Protein AF-E1LRE5-F1 (afdb_monomer)

Structure (mmCIF, N/CA/C/O backbone):
data_AF-E1LRE5-F1
#
_entry.id   AF-E1LRE5-F1
#
loop_
_atom_site.group_PDB
_atom_site.id
_atom_site.type_symbol
_atom_site.label_atom_id
_atom_site.label_alt_id
_atom_site.label_comp_id
_atom_site.label_asym_id
_atom_site.label_entity_id
_atom_site.label_seq_id
_atom_site.pdbx_PDB_ins_code
_atom_site.Cartn_x
_atom_site.Cartn_y
_atom_site.Cartn_z
_atom_site.occupancy
_atom_site.B_iso_or_equiv
_atom_site.auth_seq_id
_atom_site.auth_comp_id
_atom_site.auth_asym_id
_atom_site.auth_atom_id
_atom_site.pdbx_PDB_model_num
ATOM 1 N N . MET A 1 1 ? -23.169 -20.778 -54.214 1.00 40.66 1 MET A N 1
ATOM 2 C CA . MET A 1 1 ? -22.444 -19.498 -54.066 1.00 40.66 1 MET A CA 1
ATOM 3 C C . MET A 1 1 ? -20.986 -19.808 -53.745 1.00 40.66 1 MET A C 1
ATOM 5 O O . MET A 1 1 ? -20.752 -20.387 -52.691 1.00 40.66 1 MET A O 1
ATOM 9 N N . PRO A 1 2 ? -20.020 -19.539 -54.638 1.00 41.19 2 PRO A N 1
ATOM 10 C CA . PRO A 1 2 ? -18.612 -19.784 -54.350 1.00 41.19 2 PRO A CA 1
ATOM 11 C C . PRO A 1 2 ? -18.080 -18.711 -53.394 1.00 41.19 2 PRO A C 1
ATOM 13 O O . PRO A 1 2 ? -18.308 -17.521 -53.605 1.00 41.19 2 PRO A O 1
ATOM 16 N N . ALA A 1 3 ? -17.389 -19.144 -52.337 1.00 50.31 3 ALA A N 1
ATOM 17 C CA . ALA A 1 3 ? -16.708 -18.268 -51.393 1.00 50.31 3 ALA A CA 1
ATOM 18 C C . ALA A 1 3 ? -15.761 -17.326 -52.152 1.00 50.31 3 ALA A C 1
ATOM 20 O O . ALA A 1 3 ? -14.857 -17.779 -52.858 1.00 50.31 3 ALA A O 1
ATOM 21 N N . GLN A 1 4 ? -15.989 -16.017 -52.031 1.00 56.16 4 GLN A N 1
ATOM 22 C CA . GLN A 1 4 ? -15.104 -14.994 -52.579 1.00 56.16 4 GLN A CA 1
ATOM 23 C C . GLN A 1 4 ? -13.706 -15.196 -51.987 1.00 56.16 4 GLN A C 1
ATOM 25 O O . GLN A 1 4 ? -13.501 -15.042 -50.783 1.00 56.16 4 GLN A O 1
ATOM 30 N N . LYS A 1 5 ? -12.743 -15.584 -52.834 1.00 63.19 5 LYS A N 1
ATOM 31 C CA . LYS A 1 5 ? -11.328 -15.635 -52.458 1.00 63.19 5 LYS A CA 1
ATOM 32 C C . LYS A 1 5 ? -10.925 -14.249 -51.958 1.00 63.19 5 LYS A C 1
ATOM 34 O O . LYS A 1 5 ? -11.058 -13.265 -52.682 1.00 63.19 5 LYS A O 1
ATOM 39 N N . MET A 1 6 ? -10.455 -14.192 -50.714 1.00 56.56 6 MET A N 1
ATOM 40 C CA . MET A 1 6 ? -9.918 -12.972 -50.118 1.00 56.56 6 MET A CA 1
ATOM 41 C C . MET A 1 6 ? -8.794 -12.413 -51.013 1.00 56.56 6 MET A C 1
ATOM 43 O O . MET A 1 6 ? -7.952 -13.199 -51.454 1.00 56.56 6 MET A O 1
ATOM 47 N N . PRO A 1 7 ? -8.757 -11.093 -51.284 1.00 63.56 7 PRO A N 1
ATOM 48 C CA . PRO A 1 7 ? -7.722 -10.479 -52.110 1.00 63.56 7 PRO A CA 1
ATOM 49 C C . PRO A 1 7 ? -6.317 -10.784 -51.580 1.00 63.56 7 PRO A C 1
ATOM 51 O O . PRO A 1 7 ? -6.033 -10.570 -50.402 1.00 63.56 7 PRO A O 1
ATOM 54 N N . GLU A 1 8 ? -5.421 -11.229 -52.458 1.00 60.06 8 GLU A N 1
ATOM 55 C CA . GLU A 1 8 ? -4.030 -11.598 -52.141 1.00 60.06 8 GLU A CA 1
ATOM 56 C C . GLU A 1 8 ? -3.258 -10.449 -51.464 1.00 60.06 8 GLU A C 1
ATOM 58 O O . GLU A 1 8 ? -2.480 -10.664 -50.541 1.00 60.06 8 GLU A O 1
ATOM 63 N N . ILE A 1 9 ? -3.624 -9.208 -51.794 1.00 57.00 9 ILE A N 1
ATOM 64 C CA . ILE A 1 9 ? -3.116 -7.959 -51.209 1.00 57.00 9 ILE A CA 1
ATOM 65 C C . ILE A 1 9 ? -3.442 -7.840 -49.707 1.00 57.00 9 ILE A C 1
ATOM 67 O O . ILE A 1 9 ? -2.645 -7.316 -48.931 1.00 57.00 9 ILE A O 1
ATOM 71 N N . LEU A 1 10 ? -4.610 -8.328 -49.265 1.00 54.19 10 LEU A N 1
ATOM 72 C CA . LEU A 1 10 ? -4.988 -8.361 -47.844 1.00 54.19 10 LEU A CA 1
ATOM 73 C C . LEU A 1 10 ? -4.246 -9.476 -47.097 1.00 54.19 10 LEU A C 1
ATOM 75 O O . LEU A 1 10 ? -3.905 -9.291 -45.927 1.00 54.19 10 LEU A O 1
ATOM 79 N N . ARG A 1 11 ? -3.926 -10.584 -47.782 1.00 56.72 11 ARG A N 1
ATOM 80 C CA . ARG A 1 11 ? -3.068 -11.654 -47.253 1.00 56.72 11 ARG A CA 1
ATOM 81 C C . ARG A 1 11 ? -1.632 -11.175 -47.072 1.00 56.72 11 ARG A C 1
ATOM 83 O O . ARG A 1 11 ? -1.126 -11.235 -45.960 1.00 56.72 11 ARG A O 1
ATOM 90 N N . GLU A 1 12 ? -1.035 -10.557 -48.087 1.00 52.81 12 GLU A N 1
ATOM 91 C CA . GLU A 1 12 ? 0.318 -9.991 -48.008 1.00 52.81 12 GLU A CA 1
ATOM 92 C C . GLU A 1 12 ? 0.452 -8.863 -46.978 1.00 52.81 12 GLU A C 1
ATOM 94 O O . GLU A 1 12 ? 1.523 -8.649 -46.409 1.00 52.81 12 GLU A O 1
ATOM 99 N N . ARG A 1 13 ? -0.618 -8.093 -46.750 1.00 52.34 13 ARG A N 1
ATOM 100 C CA . ARG A 1 13 ? -0.634 -6.994 -45.777 1.00 52.34 13 ARG A CA 1
ATOM 101 C C . ARG A 1 13 ? -0.794 -7.511 -44.344 1.00 52.34 13 ARG A C 1
ATOM 103 O O . ARG A 1 13 ? -0.166 -6.957 -43.448 1.00 52.34 13 ARG A 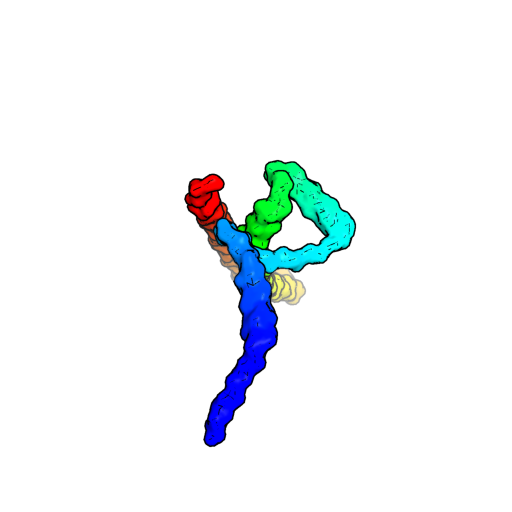O 1
ATOM 110 N N . GLY A 1 14 ? -1.544 -8.597 -44.133 1.00 48.31 14 GLY A N 1
ATOM 111 C CA . GLY A 1 14 ? -1.575 -9.334 -42.862 1.00 48.31 14 GLY A CA 1
ATOM 112 C C . GLY A 1 14 ? -0.273 -10.095 -42.578 1.00 48.31 14 GLY A C 1
ATOM 113 O O . GLY A 1 14 ? 0.226 -10.078 -41.454 1.00 48.31 14 GLY A O 1
ATOM 114 N N . GLU A 1 15 ? 0.333 -10.681 -43.612 1.00 46.09 15 GLU A N 1
ATOM 115 C CA . GLU A 1 15 ? 1.612 -11.398 -43.547 1.00 46.09 15 GLU A CA 1
ATOM 116 C C . GLU A 1 15 ? 2.804 -10.439 -43.331 1.00 46.09 15 GLU A C 1
ATOM 118 O O . GLU A 1 15 ? 3.730 -10.777 -42.595 1.00 46.09 15 GLU A O 1
ATOM 123 N N . ARG A 1 16 ? 2.762 -9.199 -43.855 1.00 45.41 16 ARG A N 1
ATOM 124 C CA . ARG A 1 16 ? 3.775 -8.154 -43.578 1.00 45.41 16 ARG A CA 1
ATOM 125 C C . ARG A 1 16 ? 3.761 -7.641 -42.137 1.00 45.41 16 ARG A C 1
ATOM 127 O O . ARG A 1 16 ? 4.826 -7.347 -41.606 1.00 45.41 16 ARG A O 1
ATOM 134 N N . ILE A 1 17 ? 2.600 -7.567 -41.480 1.00 50.34 17 ILE A N 1
ATOM 135 C CA . ILE A 1 17 ? 2.511 -7.214 -40.044 1.00 50.34 17 ILE A CA 1
ATOM 136 C C . ILE A 1 17 ? 3.048 -8.368 -39.168 1.00 50.34 17 ILE A C 1
ATOM 138 O O . ILE A 1 17 ? 3.491 -8.156 -38.041 1.00 50.34 17 ILE A O 1
ATOM 142 N N . MET A 1 18 ? 3.076 -9.585 -39.718 1.00 47.25 18 MET A N 1
ATOM 143 C CA . MET A 1 18 ? 3.699 -10.783 -39.149 1.00 47.25 18 MET A CA 1
ATOM 144 C C . MET A 1 18 ? 5.181 -10.954 -39.540 1.00 47.25 18 MET A C 1
ATOM 146 O O . MET A 1 18 ? 5.765 -11.994 -39.237 1.00 47.25 18 MET A O 1
ATOM 150 N N . GLN A 1 19 ? 5.832 -9.967 -40.172 1.00 49.00 19 GLN A N 1
ATOM 151 C CA . GLN A 1 19 ? 7.268 -10.048 -40.445 1.00 49.00 19 GLN A CA 1
ATOM 152 C C . GLN A 1 19 ? 8.113 -9.428 -39.329 1.00 49.00 19 GLN A C 1
ATOM 154 O O . GLN A 1 19 ? 8.023 -8.244 -39.016 1.00 49.00 19 GLN A O 1
ATOM 159 N N . LYS A 1 20 ? 9.011 -10.281 -38.819 1.00 52.12 20 LYS A N 1
ATOM 160 C CA . LYS A 1 20 ? 10.091 -10.024 -37.858 1.00 52.12 20 LYS A CA 1
ATOM 161 C C . LYS A 1 20 ? 9.659 -9.943 -36.390 1.00 52.12 20 LYS A C 1
ATOM 163 O O . LYS A 1 20 ? 9.963 -8.996 -35.673 1.00 52.12 20 LYS A O 1
ATOM 168 N N . ARG A 1 21 ? 9.063 -11.029 -35.879 1.00 59.16 21 ARG A N 1
ATOM 169 C CA . ARG A 1 21 ? 9.275 -11.351 -34.459 1.00 59.16 21 ARG A CA 1
ATOM 170 C C . ARG A 1 21 ? 10.774 -11.592 -34.284 1.00 59.16 21 ARG A C 1
ATOM 172 O O . ARG A 1 21 ? 11.289 -12.604 -34.753 1.00 59.16 21 ARG A O 1
ATOM 179 N N . GLU A 1 22 ? 11.486 -10.646 -33.675 1.00 64.25 22 GLU A N 1
ATOM 180 C CA . GLU A 1 22 ? 12.836 -10.913 -33.178 1.00 64.25 22 GLU A CA 1
ATOM 181 C C . GLU A 1 22 ? 12.757 -12.173 -32.307 1.00 64.25 22 GLU A C 1
ATOM 183 O O . GLU A 1 22 ? 11.835 -12.291 -31.495 1.00 64.25 22 GLU A O 1
ATOM 188 N N . ASN A 1 23 ? 13.676 -13.126 -32.482 1.00 80.31 23 ASN A N 1
ATOM 189 C CA . ASN A 1 23 ? 13.696 -14.371 -31.710 1.00 80.31 23 ASN A CA 1
ATOM 190 C C . ASN A 1 23 ? 14.138 -14.094 -30.261 1.00 80.31 23 ASN A C 1
ATOM 192 O O . ASN A 1 23 ? 15.238 -14.434 -29.832 1.00 80.31 23 ASN A O 1
ATOM 196 N N . ARG A 1 24 ? 13.301 -13.367 -29.523 1.00 80.44 24 ARG A N 1
ATOM 197 C CA . ARG A 1 24 ? 13.546 -12.882 -28.171 1.00 80.44 24 ARG A CA 1
ATOM 198 C C . ARG A 1 24 ? 12.555 -13.535 -27.234 1.00 80.44 24 ARG A C 1
ATOM 200 O O . ARG A 1 24 ? 11.354 -13.547 -27.489 1.00 80.44 24 ARG A O 1
ATOM 207 N N . LYS A 1 25 ? 13.053 -13.946 -26.066 1.00 87.00 25 LYS A N 1
ATOM 208 C CA . LYS A 1 25 ? 12.231 -14.451 -24.952 1.00 87.00 25 LYS A CA 1
ATOM 209 C C . LYS A 1 25 ? 11.068 -13.508 -24.596 1.00 87.00 25 LYS A C 1
ATOM 211 O O . LYS A 1 25 ? 10.034 -13.961 -24.125 1.00 87.00 25 LYS A O 1
ATOM 216 N N . ARG A 1 26 ? 11.228 -12.195 -24.809 1.00 84.44 26 ARG A N 1
ATOM 217 C CA . ARG A 1 26 ? 10.231 -11.153 -24.514 1.00 84.44 26 ARG A CA 1
ATOM 218 C C . ARG A 1 26 ? 9.904 -10.370 -25.790 1.00 84.44 26 ARG A C 1
ATOM 220 O O . ARG A 1 26 ? 10.499 -9.327 -26.028 1.00 84.44 26 ARG A O 1
ATOM 227 N N . TYR A 1 27 ? 9.005 -10.908 -26.616 1.00 86.69 27 TYR A N 1
ATOM 228 C CA . TYR A 1 27 ? 8.652 -10.341 -27.930 1.00 86.69 27 TYR A CA 1
ATOM 229 C C . TYR A 1 27 ? 7.446 -9.382 -27.905 1.00 86.69 27 TYR A C 1
ATOM 231 O O . TYR A 1 27 ? 7.197 -8.688 -28.886 1.00 86.69 27 TYR A O 1
ATOM 239 N N . ILE A 1 28 ? 6.674 -9.341 -26.812 1.00 85.94 28 ILE A N 1
ATOM 240 C CA . ILE A 1 28 ? 5.514 -8.444 -26.682 1.00 85.94 28 ILE A CA 1
ATOM 241 C C . ILE A 1 28 ? 5.994 -7.072 -26.207 1.00 85.94 28 ILE A C 1
ATOM 243 O O . ILE A 1 28 ? 6.502 -6.943 -25.092 1.00 85.94 28 ILE A O 1
ATOM 247 N N . GLN A 1 29 ? 5.781 -6.046 -27.028 1.00 88.19 29 GLN A N 1
ATOM 248 C CA . GLN A 1 29 ? 6.100 -4.661 -26.694 1.00 88.19 29 GLN A CA 1
ATOM 249 C C . GLN A 1 29 ? 4.863 -3.923 -26.170 1.00 88.19 29 GLN A C 1
ATOM 251 O O . GLN A 1 29 ? 3.766 -4.047 -26.714 1.00 88.19 29 GLN A O 1
ATOM 256 N N . LYS A 1 30 ? 5.049 -3.120 -25.120 1.00 87.50 30 LYS A N 1
ATOM 257 C CA . LYS A 1 30 ? 4.063 -2.152 -24.625 1.00 87.50 30 LYS A CA 1
ATOM 258 C C . LYS A 1 30 ? 4.696 -0.767 -24.681 1.00 87.50 30 LYS A C 1
ATOM 260 O O . LYS A 1 30 ? 5.823 -0.598 -24.228 1.00 87.50 30 LYS A O 1
ATOM 265 N N . LEU A 1 31 ? 3.994 0.200 -25.266 1.00 92.94 31 LEU A N 1
ATOM 266 C CA . LEU A 1 31 ? 4.442 1.591 -25.328 1.00 92.94 31 LEU A CA 1
ATOM 267 C C . LEU A 1 31 ? 3.834 2.372 -24.165 1.00 92.94 31 LEU A C 1
ATOM 269 O O . LEU A 1 31 ? 2.631 2.282 -23.925 1.00 92.94 31 LEU A O 1
ATOM 273 N N . ILE A 1 32 ? 4.666 3.154 -23.485 1.00 92.00 32 ILE A N 1
ATOM 274 C CA . ILE A 1 32 ? 4.260 4.084 -22.431 1.00 92.00 32 ILE A CA 1
ATOM 275 C C . ILE A 1 32 ? 4.703 5.474 -22.880 1.00 92.00 32 ILE A C 1
ATOM 277 O O . ILE A 1 32 ? 5.810 5.638 -23.391 1.00 92.00 32 ILE A O 1
ATOM 281 N N . ARG A 1 33 ? 3.821 6.463 -22.735 1.00 93.56 33 ARG A N 1
ATOM 282 C CA . ARG A 1 33 ? 4.141 7.874 -22.967 1.00 93.56 33 ARG A CA 1
ATOM 283 C C . ARG A 1 33 ? 4.298 8.541 -21.610 1.00 93.56 33 ARG A C 1
ATOM 285 O O . ARG A 1 33 ? 3.467 8.308 -20.741 1.00 93.56 33 ARG A O 1
ATOM 292 N N . LEU A 1 34 ? 5.355 9.328 -21.460 1.00 93.94 34 LEU A N 1
ATOM 293 C CA . LEU A 1 34 ? 5.705 10.016 -20.224 1.00 93.94 34 LEU A CA 1
ATOM 294 C C . LEU A 1 34 ? 5.870 11.502 -20.518 1.00 93.94 34 LEU A C 1
ATOM 296 O O . LEU A 1 34 ? 6.364 11.890 -21.580 1.00 93.94 34 LEU A O 1
ATOM 300 N N . THR A 1 35 ? 5.490 12.323 -19.557 1.00 95.19 35 THR A N 1
ATOM 301 C CA . THR A 1 35 ? 5.934 13.709 -19.475 1.00 95.19 35 THR A CA 1
ATOM 302 C C . THR A 1 35 ? 7.416 13.765 -19.070 1.00 95.19 35 THR A C 1
ATOM 304 O O . THR A 1 35 ? 7.952 12.801 -18.511 1.00 95.19 35 THR A O 1
ATOM 307 N N . PRO A 1 36 ? 8.108 14.897 -19.302 1.00 96.88 36 PRO A N 1
ATOM 308 C CA . PRO A 1 36 ? 9.498 15.054 -18.872 1.00 96.88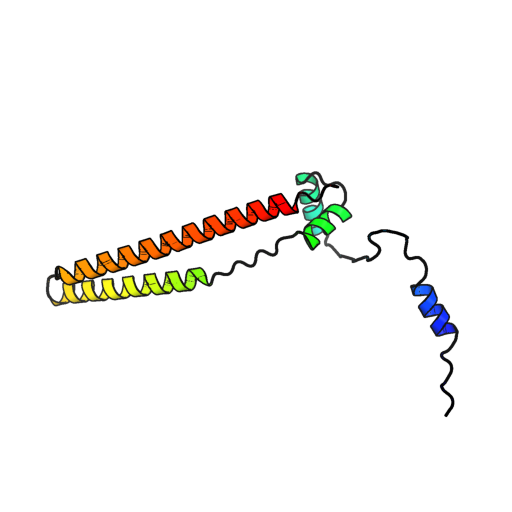 36 PRO A CA 1
ATOM 309 C C . PRO A 1 36 ? 9.707 14.880 -17.362 1.00 96.88 36 PRO A C 1
ATOM 311 O O . PRO A 1 36 ? 10.777 14.451 -16.941 1.00 96.88 36 PRO A O 1
ATOM 314 N N . GLU A 1 37 ? 8.711 15.229 -16.545 1.00 91.38 37 GLU A N 1
ATOM 315 C CA . GLU A 1 37 ? 8.785 15.076 -15.090 1.00 91.38 37 GLU A CA 1
ATOM 316 C C . GLU A 1 37 ? 8.661 13.608 -14.667 1.00 91.38 37 GLU A C 1
ATOM 318 O O . GLU A 1 37 ? 9.483 13.126 -13.892 1.00 91.38 37 GLU A O 1
ATOM 323 N N . GLU A 1 38 ? 7.716 12.860 -15.237 1.00 88.44 38 GLU A N 1
ATOM 324 C CA . GLU A 1 38 ? 7.562 11.426 -14.951 1.00 88.44 38 GLU A CA 1
ATOM 325 C C . GLU A 1 38 ? 8.815 10.625 -15.355 1.00 88.44 38 GLU A C 1
ATOM 327 O O . GLU A 1 38 ? 9.257 9.745 -14.616 1.00 88.44 38 GLU A O 1
ATOM 332 N N . ASP A 1 39 ? 9.447 10.964 -16.486 1.00 94.19 39 ASP A N 1
ATOM 333 C CA . ASP A 1 39 ? 10.718 10.355 -16.908 1.00 94.19 39 ASP A CA 1
ATOM 334 C C . ASP A 1 39 ? 11.862 10.642 -15.915 1.00 94.19 39 ASP A C 1
ATOM 336 O O . ASP A 1 39 ? 12.639 9.743 -15.580 1.00 94.19 39 ASP A O 1
ATOM 340 N N . ARG A 1 40 ? 11.946 11.868 -15.373 1.00 93.44 40 ARG A N 1
ATOM 341 C CA . ARG A 1 40 ? 12.921 12.213 -14.320 1.00 93.44 40 ARG A CA 1
ATOM 342 C C . ARG A 1 40 ? 12.690 11.426 -13.035 1.00 93.44 40 ARG A C 1
ATOM 344 O O . ARG A 1 40 ? 13.658 10.950 -12.433 1.00 93.44 40 ARG A O 1
ATOM 351 N N . GLN A 1 41 ? 11.435 11.273 -12.622 1.00 89.31 41 GLN A N 1
ATOM 352 C CA . GLN A 1 41 ? 11.074 10.507 -11.429 1.00 89.31 41 GLN A CA 1
ATOM 353 C C . GLN A 1 41 ? 11.471 9.037 -11.583 1.00 89.31 41 GLN A C 1
ATOM 355 O O . GLN A 1 41 ? 12.133 8.481 -10.706 1.00 89.31 41 GLN A O 1
ATOM 360 N N . ILE A 1 42 ? 11.169 8.436 -12.738 1.00 87.56 42 ILE A N 1
ATOM 361 C CA . ILE A 1 42 ? 11.578 7.067 -13.070 1.00 87.56 42 ILE A CA 1
ATOM 362 C C . ILE A 1 42 ? 13.102 6.924 -13.033 1.00 87.56 42 ILE A C 1
ATOM 364 O O . ILE A 1 42 ? 13.611 6.007 -12.392 1.00 87.56 42 ILE A O 1
ATOM 368 N N . LYS A 1 43 ? 13.849 7.833 -13.671 1.00 91.38 43 LYS A N 1
ATOM 369 C CA . LYS A 1 43 ? 15.322 7.789 -13.683 1.00 91.38 43 LYS A CA 1
ATOM 370 C C . LYS A 1 43 ? 15.922 7.904 -12.285 1.00 91.38 43 LYS A C 1
ATOM 372 O O . LYS A 1 43 ? 16.870 7.190 -11.970 1.00 91.38 43 LYS A O 1
ATOM 377 N N . THR A 1 44 ? 15.354 8.762 -11.442 1.00 88.38 44 THR A N 1
ATOM 378 C CA . THR A 1 44 ? 15.775 8.905 -10.043 1.00 88.38 44 THR A CA 1
ATOM 379 C C . THR A 1 44 ? 15.544 7.610 -9.268 1.00 88.38 44 THR A C 1
ATOM 381 O O . THR A 1 44 ? 16.461 7.118 -8.614 1.00 88.38 44 THR A O 1
ATOM 384 N N . ALA A 1 45 ? 14.356 7.011 -9.395 1.00 83.88 45 ALA A N 1
ATOM 385 C CA . ALA A 1 45 ? 14.041 5.738 -8.751 1.00 83.88 45 ALA A CA 1
ATOM 386 C C . ALA A 1 45 ? 14.955 4.602 -9.245 1.00 83.88 45 ALA A C 1
ATOM 388 O O . ALA A 1 45 ? 15.446 3.799 -8.454 1.00 83.88 45 ALA A O 1
ATOM 389 N N . MET A 1 46 ? 15.249 4.569 -10.547 1.00 85.62 46 MET A N 1
ATOM 390 C CA . MET A 1 46 ? 16.191 3.618 -11.135 1.00 85.62 46 MET A CA 1
ATOM 391 C C . MET A 1 46 ? 17.607 3.775 -10.569 1.00 85.62 46 MET A C 1
ATOM 393 O O . MET A 1 46 ? 18.242 2.777 -10.231 1.00 85.62 46 MET A O 1
ATOM 397 N N . ALA A 1 47 ? 18.090 5.013 -10.429 1.00 84.81 47 ALA A N 1
ATOM 398 C CA . ALA A 1 47 ? 19.401 5.298 -9.853 1.00 84.81 47 ALA A CA 1
ATOM 399 C C . ALA A 1 47 ? 19.484 4.868 -8.381 1.00 84.81 47 ALA A C 1
ATOM 401 O O . ALA A 1 47 ? 20.453 4.225 -7.987 1.00 84.81 47 ALA A O 1
ATOM 402 N N . GLN A 1 48 ? 18.446 5.152 -7.588 1.00 79.69 48 GLN A N 1
ATOM 403 C CA . GLN A 1 48 ? 18.363 4.736 -6.182 1.00 79.69 48 GLN A CA 1
ATOM 404 C C . GLN A 1 48 ? 18.376 3.211 -6.018 1.00 79.69 48 GLN A C 1
ATOM 406 O O . GLN A 1 48 ? 18.974 2.697 -5.078 1.00 79.69 48 GLN A O 1
ATOM 411 N N . MET A 1 49 ? 17.743 2.484 -6.941 1.00 76.12 49 MET A N 1
ATOM 412 C CA . MET A 1 49 ? 17.708 1.018 -6.946 1.00 76.12 49 MET A CA 1
ATOM 413 C C . MET A 1 49 ? 18.917 0.379 -7.652 1.00 76.12 49 MET A C 1
ATOM 415 O O . MET A 1 49 ? 18.988 -0.845 -7.739 1.00 76.12 49 MET A O 1
ATOM 419 N N . GLY A 1 50 ? 19.850 1.175 -8.190 1.00 83.50 50 GLY A N 1
ATOM 420 C CA . GLY A 1 50 ? 21.027 0.678 -8.909 1.00 83.50 50 GLY A CA 1
ATOM 421 C C . GLY A 1 50 ? 20.704 -0.075 -10.205 1.00 83.50 50 GLY A C 1
ATOM 422 O O . GLY A 1 50 ? 21.487 -0.920 -10.635 1.00 83.50 50 GLY A O 1
ATOM 423 N N . VAL A 1 51 ? 19.555 0.194 -10.835 1.00 82.88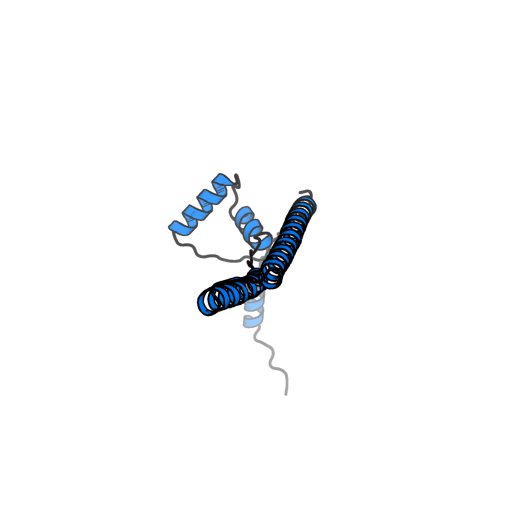 51 VAL A N 1
ATOM 424 C CA . VAL A 1 51 ? 19.099 -0.518 -12.040 1.00 82.88 51 VAL A CA 1
ATOM 425 C C . VAL A 1 51 ? 19.325 0.322 -13.302 1.00 82.88 51 VAL A C 1
ATOM 427 O O . VAL A 1 51 ? 18.661 1.337 -13.501 1.00 82.88 51 VAL A O 1
ATOM 430 N N . PRO A 1 52 ? 20.215 -0.097 -14.219 1.00 80.75 52 PRO A N 1
ATOM 431 C CA . PRO A 1 52 ? 20.571 0.719 -15.383 1.00 80.75 52 PRO A CA 1
ATOM 432 C C . PRO A 1 52 ? 19.570 0.610 -16.543 1.00 80.75 52 PRO A C 1
ATOM 434 O O . PRO A 1 52 ? 19.548 1.458 -17.430 1.00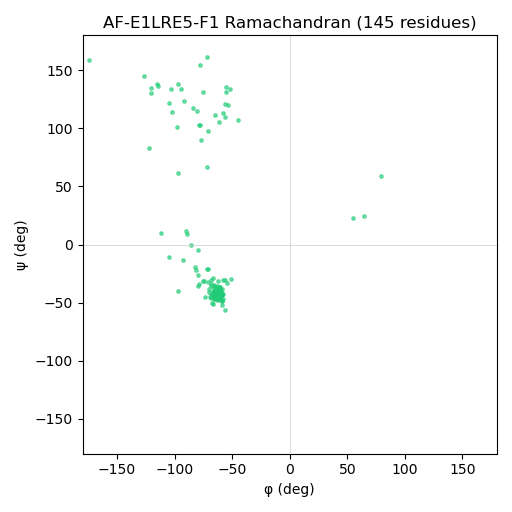 80.75 52 PRO A O 1
ATOM 437 N N . SER A 1 53 ? 18.741 -0.440 -16.573 1.00 90.19 53 SER A N 1
ATOM 438 C CA . SER A 1 53 ? 17.834 -0.717 -17.692 1.00 90.19 53 SER A CA 1
ATOM 439 C C . SER A 1 53 ? 16.388 -0.378 -17.351 1.00 90.19 53 SER A C 1
ATOM 441 O O . SER A 1 53 ? 15.792 -0.992 -16.464 1.00 90.19 53 SER A O 1
ATOM 443 N N . PHE A 1 54 ? 15.785 0.521 -18.133 1.00 91.75 54 PHE A N 1
ATOM 444 C CA . PHE A 1 54 ? 14.358 0.828 -18.012 1.00 91.75 54 PHE A CA 1
ATOM 445 C C . PHE A 1 54 ? 13.489 -0.411 -18.262 1.00 91.75 54 PHE A C 1
ATOM 447 O O . PHE A 1 54 ? 12.516 -0.626 -17.551 1.00 91.75 54 PHE A O 1
ATOM 454 N N . GLN A 1 55 ? 13.868 -1.280 -19.210 1.00 89.88 55 GLN A N 1
ATOM 455 C CA . GLN A 1 55 ? 13.154 -2.537 -19.463 1.00 89.88 55 GLN A CA 1
ATOM 456 C C . GLN A 1 55 ? 13.140 -3.439 -18.222 1.00 89.88 55 GLN A C 1
ATOM 458 O O . GLN A 1 55 ? 12.122 -4.068 -17.941 1.00 89.88 55 GLN A O 1
ATOM 463 N N . TYR A 1 56 ? 14.258 -3.523 -17.493 1.00 86.81 56 TYR A N 1
ATOM 464 C CA . TYR A 1 56 ? 14.334 -4.293 -16.251 1.00 86.81 56 TYR A CA 1
ATOM 465 C C . TYR A 1 56 ? 13.458 -3.661 -15.166 1.00 86.81 56 TYR A C 1
ATOM 467 O O . TYR A 1 56 ? 12.592 -4.339 -14.617 1.00 86.81 56 TYR A O 1
ATOM 475 N N . TYR A 1 57 ? 13.624 -2.355 -14.935 1.00 87.69 57 TYR A N 1
ATOM 476 C CA . TYR A 1 57 ? 12.853 -1.599 -13.951 1.00 87.69 57 TYR A CA 1
ATOM 477 C C . TYR A 1 57 ? 11.346 -1.705 -14.209 1.00 87.69 57 TYR A C 1
ATOM 479 O O . TYR A 1 57 ? 10.608 -2.206 -13.367 1.00 87.69 57 TYR A O 1
ATOM 487 N N . ALA A 1 58 ? 10.888 -1.339 -15.408 1.00 89.56 58 ALA A N 1
ATOM 488 C CA . ALA A 1 58 ? 9.478 -1.377 -15.775 1.00 89.56 58 ALA A CA 1
ATOM 489 C C . ALA A 1 58 ? 8.909 -2.800 -15.715 1.00 89.56 58 ALA A C 1
ATOM 491 O O . ALA A 1 58 ? 7.815 -2.994 -15.198 1.00 89.56 58 ALA A O 1
ATOM 492 N N . LYS A 1 59 ? 9.641 -3.823 -16.182 1.00 88.00 59 LYS A N 1
ATOM 493 C CA . LYS A 1 59 ? 9.171 -5.215 -16.092 1.00 88.00 59 LYS A CA 1
ATOM 494 C C . LYS A 1 59 ? 9.036 -5.661 -14.639 1.00 88.00 59 LYS A C 1
ATOM 496 O O . LYS A 1 59 ? 8.045 -6.304 -14.316 1.00 88.00 59 LYS A O 1
ATOM 501 N N . ASN A 1 60 ? 10.008 -5.368 -13.774 1.00 82.81 60 ASN A N 1
ATOM 502 C CA . ASN A 1 60 ? 9.921 -5.736 -12.359 1.00 82.81 60 ASN A CA 1
ATOM 503 C C . ASN A 1 60 ? 8.769 -4.983 -11.685 1.00 82.81 60 ASN A C 1
ATOM 505 O O . ASN A 1 60 ? 7.925 -5.625 -11.079 1.00 82.81 60 ASN A O 1
ATOM 509 N N . GLN A 1 61 ? 8.638 -3.672 -11.888 1.00 82.94 61 GLN A N 1
ATOM 510 C CA . GLN A 1 61 ? 7.545 -2.897 -11.295 1.00 82.94 61 GLN A CA 1
ATOM 511 C C . GLN A 1 61 ? 6.159 -3.319 -11.811 1.00 82.94 61 GLN A C 1
ATOM 513 O O . GLN A 1 61 ? 5.217 -3.371 -11.033 1.00 82.94 61 GLN A O 1
ATOM 518 N N . LEU A 1 62 ? 6.007 -3.663 -13.093 1.00 83.31 62 LEU A N 1
ATOM 519 C CA . LEU A 1 62 ? 4.711 -4.065 -13.659 1.00 83.31 62 LEU A CA 1
ATOM 520 C C . LEU A 1 62 ? 4.329 -5.521 -13.348 1.00 83.31 62 LEU A C 1
ATOM 522 O O . LEU A 1 62 ? 3.146 -5.846 -13.361 1.00 83.31 62 LEU A O 1
ATOM 526 N N . VAL A 1 63 ? 5.309 -6.405 -13.121 1.00 78.19 63 VAL A N 1
ATOM 527 C CA . VAL A 1 63 ? 5.071 -7.838 -12.853 1.00 78.19 63 VAL A CA 1
ATOM 528 C C . VAL A 1 63 ? 5.082 -8.150 -11.356 1.00 78.19 63 VAL A C 1
ATOM 530 O O . VAL A 1 63 ? 4.285 -8.960 -10.899 1.00 78.19 63 VAL A O 1
ATOM 533 N N . GLN A 1 64 ? 5.991 -7.531 -10.603 1.00 69.38 64 GLN A N 1
ATOM 534 C CA . GLN A 1 64 ? 6.195 -7.753 -9.167 1.00 69.38 64 GLN A CA 1
ATOM 535 C C . GLN A 1 64 ? 5.644 -6.612 -8.308 1.00 69.38 64 GLN A C 1
ATOM 537 O O . GLN A 1 64 ? 5.589 -6.756 -7.087 1.00 69.38 64 GLN A O 1
ATOM 542 N N . GLY A 1 65 ? 5.264 -5.477 -8.910 1.00 59.62 65 GLY A N 1
ATOM 543 C CA . GLY A 1 65 ? 4.688 -4.356 -8.178 1.00 59.62 65 GLY A CA 1
ATOM 544 C C . GLY A 1 65 ? 3.465 -4.818 -7.406 1.00 59.62 65 GLY A C 1
ATOM 545 O O . GLY A 1 65 ? 2.434 -5.153 -7.987 1.00 59.62 65 GLY A O 1
ATOM 546 N N . LYS A 1 66 ? 3.592 -4.864 -6.080 1.00 55.16 66 LYS A N 1
ATOM 547 C CA . LYS A 1 66 ? 2.476 -5.167 -5.193 1.00 55.16 66 LYS A CA 1
ATOM 548 C C . LYS A 1 66 ? 1.472 -4.026 -5.328 1.00 55.16 66 LYS A C 1
ATOM 550 O O . LYS A 1 66 ? 1.748 -2.907 -4.901 1.00 55.16 66 LYS A O 1
ATOM 555 N N . VAL A 1 67 ? 0.311 -4.298 -5.917 1.00 45.41 67 VAL A N 1
ATOM 556 C CA . VAL A 1 67 ? -0.852 -3.423 -5.755 1.00 45.41 67 VAL A CA 1
ATOM 557 C C . VAL A 1 67 ? -1.310 -3.614 -4.316 1.00 45.41 67 VAL A C 1
ATOM 559 O O . VAL A 1 67 ? -1.950 -4.609 -3.987 1.00 45.41 67 VAL A O 1
ATOM 562 N N . VAL A 1 68 ? -0.902 -2.706 -3.433 1.00 46.12 68 VAL A N 1
ATOM 563 C CA . VAL A 1 68 ? -1.343 -2.724 -2.038 1.00 46.12 68 VAL A CA 1
ATOM 564 C C . VAL A 1 68 ? -2.759 -2.164 -2.006 1.00 46.12 68 VAL A C 1
ATOM 566 O O . VAL A 1 68 ? -2.969 -0.958 -1.902 1.00 46.12 68 VAL A O 1
ATOM 569 N N . GLN A 1 69 ? -3.744 -3.047 -2.141 1.00 41.94 69 GLN A N 1
ATOM 570 C CA . GLN A 1 69 ? -5.119 -2.721 -1.798 1.00 41.94 69 GLN A CA 1
ATOM 571 C C . GLN A 1 69 ? -5.239 -2.816 -0.277 1.00 41.94 69 GLN A C 1
ATOM 573 O O . GLN A 1 69 ? -5.264 -3.909 0.282 1.00 41.94 69 GLN A O 1
ATOM 578 N N . ILE A 1 70 ? -5.253 -1.666 0.397 1.00 48.34 70 ILE A N 1
ATOM 579 C CA . ILE A 1 70 ? -5.491 -1.615 1.840 1.00 48.34 70 ILE A CA 1
ATOM 580 C C . ILE A 1 70 ? -6.995 -1.783 2.054 1.00 48.34 70 ILE A C 1
ATOM 582 O O . ILE A 1 70 ? -7.772 -0.859 1.808 1.00 48.34 70 ILE A O 1
ATOM 586 N N . ASP A 1 71 ? -7.408 -2.980 2.462 1.00 54.00 71 ASP A N 1
ATOM 587 C CA . ASP A 1 71 ? -8.774 -3.243 2.899 1.00 54.00 71 ASP A CA 1
ATOM 588 C C . ASP A 1 71 ? -8.945 -2.772 4.352 1.00 54.00 71 ASP A C 1
ATOM 590 O O . ASP A 1 71 ? -8.325 -3.297 5.274 1.00 54.00 71 ASP A O 1
ATOM 594 N N . PHE A 1 72 ? -9.789 -1.759 4.558 1.00 54.94 72 PHE A N 1
ATOM 595 C CA . PHE A 1 72 ? -10.102 -1.211 5.881 1.00 54.94 72 PHE A CA 1
ATOM 596 C C . PHE A 1 72 ? -11.293 -1.903 6.557 1.00 54.94 72 PHE A C 1
ATOM 598 O O . PHE A 1 72 ? -11.796 -1.403 7.566 1.00 54.94 72 PHE A O 1
ATOM 605 N N . SER A 1 73 ? -11.767 -3.033 6.030 1.00 60.06 73 SER A N 1
ATOM 606 C CA . SER A 1 73 ? -12.891 -3.778 6.610 1.00 60.06 73 SER A CA 1
ATOM 607 C C . SER A 1 73 ? -12.663 -4.121 8.088 1.00 60.06 73 SER A C 1
ATOM 609 O O . SER A 1 73 ? -13.596 -4.045 8.881 1.00 60.06 73 SER A O 1
ATOM 611 N N . GLU A 1 74 ? -11.419 -4.371 8.502 1.00 58.72 74 GLU A N 1
ATOM 612 C CA . GLU A 1 74 ? -11.067 -4.657 9.901 1.00 58.72 74 GLU A CA 1
ATOM 613 C C . GLU A 1 74 ? -11.263 -3.457 10.845 1.00 58.72 74 GLU A C 1
ATOM 615 O O . GLU A 1 74 ? -11.602 -3.628 12.018 1.00 58.72 74 GLU A O 1
ATOM 620 N N . LEU A 1 75 ? -11.131 -2.225 10.339 1.00 64.69 75 LEU A N 1
ATOM 621 C CA . LEU A 1 75 ? -11.401 -1.014 11.122 1.00 64.69 75 LEU A CA 1
ATOM 622 C C . LEU A 1 75 ? -12.900 -0.816 11.378 1.00 64.69 75 LEU A C 1
ATOM 624 O O . LEU A 1 75 ? -13.278 -0.112 12.317 1.00 64.69 75 LEU A O 1
ATOM 628 N N . LYS A 1 76 ? -13.768 -1.431 10.565 1.00 65.06 76 LYS A N 1
ATOM 629 C CA . LYS A 1 76 ? -15.222 -1.353 10.735 1.00 65.06 76 LYS A CA 1
ATOM 630 C C . LYS A 1 76 ? -15.672 -2.103 11.987 1.00 65.06 76 LYS A C 1
ATOM 632 O O . LYS A 1 76 ? -16.443 -1.545 12.766 1.00 65.06 76 LYS A O 1
ATOM 637 N N . ASP A 1 77 ? -15.158 -3.309 12.208 1.00 70.06 77 ASP A N 1
ATOM 638 C CA . ASP A 1 77 ? -15.500 -4.126 13.379 1.00 70.06 77 ASP A CA 1
ATOM 639 C C . ASP A 1 77 ? -14.998 -3.473 14.670 1.00 70.06 77 ASP A C 1
ATOM 641 O O . ASP A 1 77 ? -15.746 -3.348 15.643 1.00 70.06 77 ASP A O 1
ATOM 645 N N . LEU A 1 78 ? -13.770 -2.943 14.642 1.00 68.62 78 LEU A N 1
ATOM 646 C CA . LEU A 1 78 ? -13.212 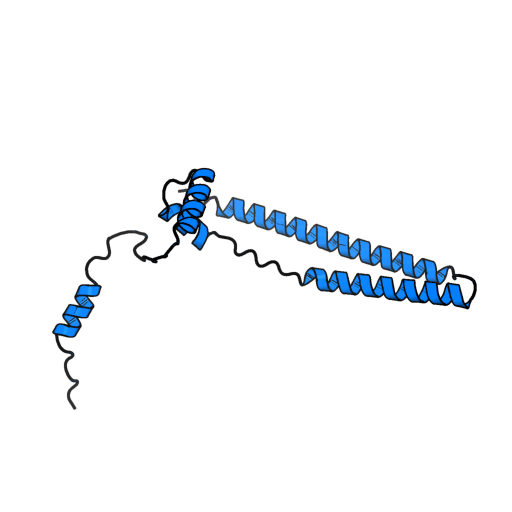-2.182 15.758 1.00 68.62 78 LEU A CA 1
ATOM 647 C C . LEU A 1 78 ? -14.065 -0.947 16.084 1.00 68.62 78 LEU A C 1
ATOM 649 O O . LEU A 1 78 ? -14.383 -0.692 17.245 1.00 68.62 78 LEU A O 1
ATOM 653 N N . ARG A 1 79 ? -14.496 -0.198 15.062 1.00 69.06 79 ARG A N 1
ATOM 654 C CA . ARG A 1 79 ? -15.381 0.962 15.237 1.00 69.06 79 ARG A CA 1
ATOM 655 C C . ARG A 1 79 ? -16.717 0.576 15.877 1.00 69.06 79 ARG A C 1
ATOM 657 O O . ARG A 1 79 ? -17.223 1.321 16.713 1.00 69.06 79 ARG A O 1
ATOM 664 N N . VAL A 1 80 ? -17.293 -0.568 15.504 1.00 75.50 80 VAL A N 1
ATOM 665 C CA . VAL A 1 80 ? -18.541 -1.072 16.101 1.00 75.50 80 VAL A CA 1
ATOM 666 C C . VAL A 1 80 ? -18.343 -1.418 17.579 1.00 75.50 80 VAL A C 1
ATOM 668 O O . VAL A 1 80 ? -19.175 -1.025 18.398 1.00 75.50 80 VAL A O 1
ATOM 671 N N . ALA A 1 81 ? -17.242 -2.087 17.932 1.00 74.62 81 ALA A N 1
ATOM 672 C CA . ALA A 1 81 ? -16.920 -2.411 19.322 1.00 74.62 81 ALA A CA 1
ATOM 673 C C . ALA A 1 81 ? -16.740 -1.144 20.179 1.00 74.62 81 ALA A C 1
ATOM 675 O O . ALA A 1 81 ? -17.362 -1.019 21.233 1.00 74.62 81 ALA A O 1
ATOM 676 N N . ILE A 1 82 ? -15.987 -0.154 19.683 1.00 75.75 82 ILE A N 1
ATOM 677 C CA . ILE A 1 82 ? -15.789 1.138 20.364 1.00 75.75 82 ILE A CA 1
ATOM 678 C C . ILE A 1 82 ? -17.124 1.867 20.576 1.00 75.75 82 ILE A C 1
ATOM 680 O O . ILE A 1 82 ? -17.389 2.365 21.669 1.00 75.75 82 ILE A O 1
ATOM 684 N N . ASN A 1 83 ? -17.993 1.904 19.561 1.00 76.12 83 ASN A N 1
ATOM 685 C CA . ASN A 1 83 ? -19.299 2.559 19.672 1.00 76.12 83 ASN A CA 1
ATOM 686 C C . ASN A 1 83 ? -20.193 1.918 20.746 1.00 76.12 83 ASN A C 1
ATOM 688 O O . ASN A 1 83 ? -20.927 2.631 21.432 1.00 76.12 83 ASN A O 1
ATOM 692 N N . ARG A 1 84 ? -20.135 0.590 20.915 1.00 78.44 84 ARG A N 1
ATOM 693 C CA . ARG A 1 84 ? -20.875 -0.111 21.979 1.00 78.44 84 ARG A CA 1
ATOM 694 C C . ARG A 1 84 ? -20.366 0.282 23.363 1.00 78.44 84 ARG A C 1
ATOM 696 O O . ARG A 1 84 ? -21.172 0.653 24.211 1.00 78.44 84 ARG A O 1
ATOM 703 N N . VAL A 1 85 ? -19.046 0.297 23.554 1.00 78.50 85 VAL A N 1
ATOM 704 C CA . VAL A 1 85 ? -18.422 0.739 24.812 1.00 78.50 85 VAL A CA 1
ATOM 705 C C . VAL A 1 85 ? -18.809 2.183 25.132 1.00 78.50 85 VAL A C 1
ATOM 707 O O . VAL A 1 85 ? -19.281 2.465 26.230 1.00 78.50 85 VAL A O 1
ATOM 710 N N . GLY A 1 86 ? -18.693 3.090 24.157 1.00 76.12 86 GLY A N 1
ATOM 711 C CA . GLY A 1 86 ? -19.069 4.495 24.335 1.00 76.12 86 GLY A CA 1
ATOM 712 C C . GLY A 1 86 ? -20.548 4.682 24.687 1.00 76.12 86 GLY A C 1
ATOM 713 O O . GLY A 1 86 ? -20.878 5.496 25.546 1.00 76.12 86 GLY A O 1
ATOM 714 N N . THR A 1 87 ? -21.436 3.888 24.081 1.00 79.12 87 THR A N 1
ATOM 715 C CA . THR A 1 87 ? -22.875 3.915 24.386 1.00 79.12 87 THR A CA 1
ATOM 716 C C . THR A 1 87 ? -23.151 3.486 25.828 1.00 79.12 87 THR A C 1
ATOM 718 O O . THR A 1 87 ? -23.909 4.159 26.523 1.00 79.12 87 THR A O 1
ATOM 721 N N . ASN A 1 88 ? -22.505 2.417 26.298 1.00 78.00 88 ASN A N 1
ATOM 722 C CA . ASN A 1 88 ? -22.684 1.910 27.661 1.00 78.00 88 ASN A CA 1
ATOM 723 C C . ASN A 1 88 ? -22.108 2.873 28.709 1.00 78.00 88 ASN A C 1
ATOM 725 O O . ASN A 1 88 ? -22.773 3.174 29.696 1.00 78.00 88 ASN A O 1
ATOM 729 N N . ILE A 1 89 ? -20.925 3.446 28.458 1.00 76.75 89 ILE A N 1
ATOM 730 C CA . ILE A 1 89 ? -20.345 4.490 29.320 1.00 76.75 89 ILE A CA 1
ATOM 731 C C . ILE A 1 89 ? -21.293 5.690 29.422 1.00 76.75 89 ILE A C 1
ATOM 733 O O . ILE A 1 89 ? -21.505 6.219 30.510 1.00 76.75 89 ILE A O 1
ATOM 737 N N . ASN A 1 90 ? -21.900 6.107 28.308 1.00 80.19 90 ASN A N 1
ATOM 738 C CA . ASN A 1 90 ? -22.834 7.230 28.303 1.00 80.19 90 ASN A CA 1
ATOM 739 C C . ASN A 1 90 ? -24.119 6.933 29.095 1.00 80.19 90 ASN A C 1
ATOM 741 O O . ASN A 1 90 ? -24.661 7.826 29.741 1.00 80.19 90 ASN A O 1
ATOM 745 N N . GLN A 1 91 ? -24.598 5.685 29.077 1.00 78.44 91 GLN A N 1
ATOM 746 C CA . GLN A 1 91 ? -25.732 5.258 29.902 1.00 78.44 91 GLN A CA 1
ATOM 747 C C . GLN A 1 91 ? -25.392 5.307 31.390 1.00 78.44 91 GLN A C 1
ATOM 749 O O . GLN A 1 91 ? -26.170 5.855 32.163 1.00 78.44 91 GLN A O 1
ATOM 754 N N . ILE A 1 92 ? -24.208 4.830 31.772 1.00 75.44 92 ILE A N 1
ATOM 755 C CA . ILE A 1 92 ? -23.747 4.857 33.165 1.00 75.44 92 ILE A CA 1
ATOM 756 C C . ILE A 1 92 ? -23.536 6.292 33.638 1.00 75.44 92 ILE A C 1
ATOM 758 O O . ILE A 1 92 ? -23.949 6.641 34.736 1.00 75.44 92 ILE A O 1
ATOM 762 N N . ALA A 1 93 ? -22.968 7.160 32.799 1.00 73.75 93 ALA A N 1
ATOM 763 C CA . ALA A 1 93 ? -22.833 8.580 33.112 1.00 73.75 93 ALA A CA 1
ATOM 764 C C . ALA A 1 93 ? -24.201 9.261 33.289 1.00 73.75 93 ALA A C 1
ATOM 766 O O . ALA A 1 93 ? -24.383 10.059 34.207 1.00 73.75 93 ALA A O 1
ATOM 767 N N . LYS A 1 94 ? -25.180 8.935 32.434 1.00 78.75 94 LYS A N 1
ATOM 768 C CA . LYS A 1 94 ? -26.549 9.445 32.556 1.00 78.75 94 LYS A CA 1
ATOM 769 C C . LYS A 1 94 ? -27.218 8.952 33.844 1.00 78.75 94 LYS A C 1
ATOM 771 O O . LYS A 1 94 ? -27.769 9.769 34.572 1.00 78.75 94 LYS A O 1
ATOM 776 N N . HIS A 1 95 ? -27.101 7.664 34.155 1.00 75.31 95 HIS A N 1
ATOM 777 C CA . HIS A 1 95 ? -27.627 7.074 35.385 1.00 75.31 95 HIS A CA 1
ATOM 778 C C . HIS A 1 95 ? -26.970 7.677 36.637 1.00 75.31 95 HIS A C 1
ATOM 780 O O . HIS A 1 95 ? -27.670 8.069 37.566 1.00 75.31 95 HIS A O 1
ATOM 786 N N . ALA A 1 96 ? -25.647 7.870 36.625 1.00 72.06 96 ALA A N 1
ATOM 787 C CA . ALA A 1 96 ? -24.907 8.537 37.697 1.00 72.06 96 ALA A CA 1
ATOM 788 C C . ALA A 1 96 ? -25.402 9.966 37.952 1.00 72.06 96 ALA A C 1
ATOM 790 O O . ALA A 1 96 ? -25.560 10.381 39.100 1.00 72.06 96 ALA A O 1
ATOM 791 N N . ASN A 1 97 ? -25.650 10.712 36.871 1.00 73.69 97 ASN A N 1
ATOM 792 C CA . ASN A 1 97 ? -26.156 12.079 36.938 1.00 73.69 97 ASN A CA 1
ATOM 793 C C . ASN A 1 97 ? -27.603 12.137 37.450 1.00 73.69 97 ASN A C 1
ATOM 795 O O . ASN A 1 97 ? -27.953 13.076 38.160 1.00 73.69 97 ASN A O 1
ATOM 799 N N . GLU A 1 98 ? -28.438 11.156 37.098 1.00 76.38 98 GLU A N 1
ATOM 800 C CA . GLU A 1 98 ? -29.850 11.093 37.498 1.00 76.38 98 GLU A CA 1
ATOM 801 C C . GLU A 1 98 ? -30.037 10.567 38.936 1.00 76.38 98 GLU A C 1
ATOM 803 O O . GLU A 1 98 ? -30.892 11.079 39.655 1.00 76.38 98 GLU A O 1
ATOM 808 N N . ASN A 1 99 ? -29.207 9.616 39.386 1.00 75.00 99 ASN A N 1
ATOM 809 C CA . ASN A 1 99 ? -29.361 8.910 40.668 1.00 75.00 99 ASN A CA 1
ATOM 810 C C . ASN A 1 99 ? -28.278 9.228 41.722 1.00 75.00 99 ASN A C 1
ATOM 812 O O . ASN A 1 99 ? -28.224 8.568 42.758 1.00 75.00 99 ASN A O 1
ATOM 816 N N . GLN A 1 100 ? -27.427 10.236 41.489 1.00 66.94 100 GLN A N 1
ATOM 817 C CA . GLN A 1 100 ? -26.326 10.656 42.382 1.00 66.94 100 GLN A CA 1
ATOM 818 C C . GLN A 1 100 ? -25.329 9.540 42.760 1.00 66.94 100 GLN A C 1
ATOM 820 O O . GLN A 1 100 ? -24.633 9.634 43.772 1.00 66.94 100 GLN A O 1
ATOM 825 N N . GLY A 1 101 ? -25.223 8.482 41.957 1.00 65.94 101 GLY A N 1
ATOM 826 C CA . GLY A 1 101 ? -24.347 7.355 42.258 1.00 65.94 101 GLY A CA 1
ATOM 827 C C . GLY A 1 101 ? -24.292 6.327 41.136 1.00 65.94 101 GLY A C 1
ATOM 828 O O . GLY A 1 101 ? -25.182 6.260 40.295 1.00 65.94 101 GLY A O 1
ATOM 829 N N . VAL A 1 102 ? -23.223 5.532 41.132 1.00 71.25 102 VAL A N 1
ATOM 830 C CA . VAL A 1 102 ? -23.000 4.438 40.179 1.00 71.25 102 VAL A CA 1
ATOM 831 C C . VAL A 1 102 ? -23.025 3.124 40.946 1.00 71.25 102 VAL A C 1
ATOM 833 O O . VAL A 1 102 ? -22.431 3.027 42.022 1.00 71.25 102 VAL A O 1
ATOM 836 N N . THR A 1 103 ? -23.701 2.116 40.404 1.00 75.19 103 THR A N 1
ATOM 837 C CA . THR A 1 103 ? -23.720 0.774 40.998 1.00 75.19 103 THR A CA 1
ATOM 838 C C . THR A 1 103 ? -22.431 0.016 40.684 1.00 75.19 103 THR A C 1
ATOM 840 O O . THR A 1 103 ? -21.734 0.284 39.704 1.00 75.19 103 THR A O 1
ATOM 843 N N . THR A 1 104 ? -22.071 -0.944 41.534 1.00 74.12 104 THR A N 1
ATOM 844 C CA . THR A 1 104 ? -20.832 -1.717 41.356 1.00 74.12 104 THR A CA 1
ATOM 845 C C . THR A 1 104 ? -20.925 -2.621 40.122 1.00 74.12 104 THR A C 1
ATOM 847 O O . THR A 1 104 ? -19.931 -2.843 39.432 1.00 74.12 104 THR A O 1
ATOM 850 N N . GLU A 1 105 ? -22.138 -3.064 39.796 1.00 77.75 105 GLU A N 1
ATOM 851 C CA . GLU A 1 105 ? -22.493 -3.863 38.625 1.00 77.75 105 GLU A CA 1
ATOM 852 C C . GLU A 1 105 ? -22.290 -3.096 37.308 1.00 77.75 105 GLU A C 1
ATOM 854 O O . GLU A 1 105 ? -21.782 -3.657 36.336 1.00 77.75 105 GLU A O 1
ATOM 859 N N . GLU A 1 106 ? -22.628 -1.804 37.273 1.00 68.56 106 GLU A N 1
ATOM 860 C CA . GLU A 1 106 ? -22.411 -0.934 36.107 1.00 68.56 106 GLU A CA 1
ATOM 861 C C . GLU A 1 106 ? -20.921 -0.740 35.806 1.00 68.56 106 GLU A C 1
ATOM 863 O O . GLU A 1 106 ? -20.490 -0.819 34.653 1.00 68.56 106 GLU A O 1
ATOM 868 N N . VAL A 1 107 ? -20.111 -0.531 36.848 1.00 74.12 107 VAL A N 1
ATOM 869 C CA . VAL A 1 107 ? -18.652 -0.415 36.706 1.00 74.12 107 VAL A CA 1
ATOM 870 C C . VAL A 1 107 ? -18.047 -1.741 36.246 1.00 74.12 107 VAL A C 1
ATOM 872 O O . VAL A 1 107 ? -17.194 -1.743 35.357 1.00 74.12 107 VAL A O 1
ATOM 875 N N . ALA A 1 108 ? -18.511 -2.866 36.800 1.00 75.94 108 ALA A N 1
ATOM 876 C CA . ALA A 1 108 ? -18.056 -4.195 36.402 1.00 75.94 108 ALA A CA 1
ATOM 877 C C . ALA A 1 108 ? -18.337 -4.468 34.913 1.00 75.94 108 ALA A C 1
ATOM 879 O O . ALA A 1 108 ? -17.433 -4.885 34.193 1.00 75.94 108 ALA A O 1
ATOM 880 N N . GLN A 1 109 ? -19.530 -4.118 34.414 1.00 77.12 109 GLN A N 1
ATOM 881 C CA . GLN A 1 109 ? -19.859 -4.264 32.990 1.00 77.12 109 GLN A CA 1
ATOM 882 C C . GLN A 1 109 ? -18.932 -3.460 32.071 1.00 77.12 109 GLN A C 1
ATOM 884 O O . GLN A 1 109 ? -18.527 -3.955 31.020 1.00 77.12 109 GLN A O 1
ATOM 889 N N . VAL A 1 110 ? -18.572 -2.223 32.431 1.00 76.75 110 VAL A N 1
ATOM 890 C CA . VAL A 1 110 ? -17.640 -1.418 31.615 1.00 76.75 110 VAL A CA 1
ATOM 891 C C . VAL A 1 110 ? -16.252 -2.039 31.582 1.00 76.75 110 VAL A C 1
ATOM 893 O O . VAL A 1 110 ? -15.621 -2.059 30.524 1.00 76.75 110 VAL A O 1
ATOM 896 N N . ILE A 1 111 ? -15.778 -2.549 32.721 1.00 76.44 111 ILE A N 1
ATOM 897 C CA . ILE A 1 111 ? -14.481 -3.225 32.819 1.00 76.44 111 ILE A CA 1
ATOM 898 C C . ILE A 1 111 ? -14.468 -4.486 31.947 1.00 76.44 111 ILE A C 1
ATOM 900 O O . ILE A 1 111 ? -13.509 -4.683 31.197 1.00 76.44 111 ILE A O 1
ATOM 904 N N . ASP A 1 112 ? -15.539 -5.279 31.970 1.00 81.06 112 ASP A N 1
ATOM 905 C CA . ASP A 1 112 ? -15.662 -6.485 31.147 1.00 81.06 112 ASP A CA 1
ATOM 906 C C . ASP A 1 112 ? -15.632 -6.153 29.649 1.00 81.06 112 ASP A C 1
ATOM 908 O O . ASP A 1 112 ? -14.845 -6.735 28.900 1.00 81.06 112 ASP A O 1
ATOM 912 N N . TYR A 1 113 ? -16.391 -5.145 29.205 1.00 76.56 113 TYR A N 1
ATOM 913 C CA . TYR A 1 113 ? -16.368 -4.721 27.800 1.00 76.56 113 TYR A CA 1
ATOM 914 C C . TYR A 1 113 ? -15.018 -4.135 27.367 1.00 76.56 113 TYR A C 1
ATOM 916 O O . TYR A 1 113 ? -14.590 -4.331 26.227 1.00 76.56 113 TYR A O 1
ATOM 924 N N . LEU A 1 114 ? -14.324 -3.413 28.253 1.00 75.69 114 LEU A N 1
ATOM 925 C CA . LEU A 1 114 ? -12.966 -2.933 27.985 1.00 75.69 114 LEU A CA 1
ATOM 926 C C . LEU A 1 114 ? -11.976 -4.094 27.856 1.00 75.69 114 LEU A C 1
ATOM 928 O O . LEU A 1 114 ? -11.077 -4.034 27.013 1.00 75.69 114 LEU A O 1
ATOM 932 N N . SER A 1 115 ? -12.145 -5.148 28.657 1.00 75.56 115 SER A N 1
ATOM 933 C CA . SER A 1 115 ? -11.336 -6.362 28.560 1.00 75.56 115 SER A CA 1
ATOM 934 C C . SER A 1 115 ? -11.587 -7.092 27.240 1.00 75.56 115 SER A C 1
ATOM 936 O O . SER A 1 115 ? -10.633 -7.406 26.529 1.00 75.56 115 SER A O 1
ATOM 938 N N . GLU A 1 116 ? -12.850 -7.264 26.844 1.00 80.06 116 GLU A N 1
ATOM 939 C CA . GLU A 1 116 ? -13.224 -7.881 25.564 1.00 80.06 116 GLU A CA 1
ATOM 940 C C . GLU A 1 116 ? -12.672 -7.085 24.366 1.00 80.06 116 GLU A C 1
ATOM 942 O O . GLU A 1 116 ? -12.103 -7.651 23.428 1.00 80.06 116 GLU A O 1
ATOM 947 N N . LEU A 1 117 ? -12.752 -5.750 24.417 1.00 77.31 117 LEU A N 1
ATOM 948 C CA . LEU A 1 117 ? -12.189 -4.879 23.384 1.00 77.31 117 LEU A CA 1
ATOM 949 C C . LEU A 1 117 ? -10.663 -5.010 23.308 1.00 77.31 117 LEU A C 1
ATOM 951 O O . LEU A 1 117 ? -10.101 -5.090 22.212 1.00 77.31 117 LEU A O 1
ATOM 955 N N . LYS A 1 118 ? -9.983 -5.072 24.458 1.00 74.50 118 LYS A N 1
ATOM 956 C CA . LYS A 1 118 ? -8.531 -5.274 24.535 1.00 74.50 118 LYS A CA 1
ATOM 957 C C . LYS A 1 118 ? -8.117 -6.618 23.933 1.00 74.50 118 LYS A C 1
ATOM 959 O O . LYS A 1 118 ? -7.148 -6.662 23.174 1.00 74.50 118 LYS A O 1
ATOM 964 N N . GLU A 1 119 ? -8.841 -7.692 24.235 1.00 79.06 119 GLU A N 1
ATOM 965 C CA . GLU A 1 119 ? -8.579 -9.023 23.679 1.00 79.06 119 GLU A CA 1
ATOM 966 C C . GLU A 1 119 ? -8.806 -9.067 22.168 1.00 79.06 119 GLU A C 1
ATOM 968 O O . GLU A 1 119 ? -7.966 -9.588 21.431 1.00 79.06 119 GLU A O 1
ATOM 973 N N . MET A 1 120 ? -9.884 -8.448 21.683 1.00 78.00 120 MET A N 1
ATOM 974 C CA . MET A 1 120 ? -10.179 -8.358 20.255 1.00 78.00 120 MET A CA 1
ATOM 975 C C . MET A 1 120 ? -9.078 -7.604 19.496 1.00 78.00 120 MET A C 1
ATOM 977 O O . MET A 1 120 ? -8.611 -8.069 18.454 1.00 78.00 120 MET A O 1
ATOM 981 N N . VAL A 1 121 ? -8.609 -6.476 20.040 1.00 75.06 121 VAL A N 1
ATOM 982 C CA . VAL A 1 121 ? -7.498 -5.695 19.472 1.00 75.06 121 VAL A CA 1
ATOM 983 C C . VAL A 1 121 ? -6.199 -6.505 19.471 1.00 75.06 121 VAL A C 1
ATOM 985 O O . VAL A 1 121 ? -5.518 -6.565 18.446 1.00 75.06 121 VAL A O 1
ATOM 988 N N . ALA A 1 122 ? -5.872 -7.179 20.577 1.00 72.62 122 ALA A N 1
ATOM 989 C CA . ALA A 1 122 ? -4.668 -8.002 20.688 1.00 72.62 122 ALA A CA 1
ATOM 990 C C . ALA A 1 122 ? -4.678 -9.192 19.711 1.00 72.62 122 ALA A C 1
ATOM 992 O O . ALA A 1 122 ? -3.677 -9.460 19.042 1.00 72.62 122 ALA A O 1
ATOM 993 N N . ALA A 1 123 ? -5.816 -9.879 19.576 1.00 75.75 123 ALA A N 1
ATOM 994 C CA . ALA A 1 123 ? -5.978 -10.993 18.648 1.00 75.75 123 ALA A CA 1
ATOM 995 C C . ALA A 1 123 ? -5.811 -10.546 17.187 1.00 75.75 123 ALA A C 1
ATOM 997 O O . ALA A 1 123 ? -5.120 -11.211 16.407 1.00 75.75 123 ALA A O 1
ATOM 998 N N . LYS A 1 124 ? -6.395 -9.398 16.821 1.00 72.69 124 LYS A N 1
ATOM 999 C CA . LYS A 1 124 ? -6.297 -8.838 15.467 1.00 72.69 124 LYS A CA 1
ATOM 1000 C C . LYS A 1 124 ? -4.879 -8.365 15.143 1.00 72.69 124 LYS A C 1
ATOM 1002 O O . LYS A 1 124 ? -4.354 -8.769 14.106 1.00 72.69 124 LYS A O 1
ATOM 1007 N N . LEU A 1 125 ? -4.214 -7.638 16.045 1.00 69.12 125 LEU A N 1
ATOM 1008 C CA . LEU A 1 125 ? -2.806 -7.239 15.888 1.00 69.12 125 LEU A CA 1
ATOM 1009 C C . LEU A 1 125 ? -1.887 -8.455 15.718 1.00 69.12 125 LEU A C 1
ATOM 1011 O O . LEU A 1 125 ? -1.124 -8.509 14.758 1.00 69.12 125 LEU A O 1
ATOM 1015 N N . SER A 1 126 ? -2.037 -9.484 16.560 1.00 72.06 126 SER A N 1
ATOM 1016 C CA . SER A 1 126 ? -1.252 -10.720 16.438 1.00 72.06 126 SER A CA 1
ATOM 1017 C C . SER A 1 126 ? -1.486 -11.432 15.100 1.00 72.0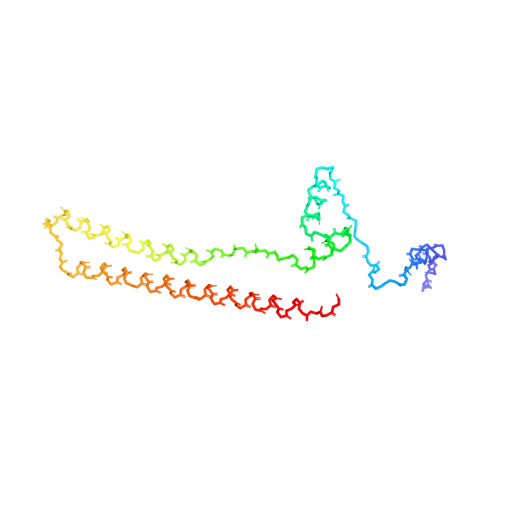6 126 SER A C 1
ATOM 1019 O O . SER A 1 126 ? -0.564 -12.005 14.514 1.00 72.06 126 SER A O 1
ATOM 1021 N N . SER A 1 127 ? -2.721 -11.411 14.588 1.00 70.06 127 SER A N 1
ATOM 1022 C CA . SER A 1 127 ? -3.044 -11.998 13.285 1.00 70.06 127 SER A CA 1
ATOM 1023 C C . SER A 1 127 ? -2.444 -11.209 12.114 1.00 70.06 127 SER A C 1
ATOM 1025 O O . SER A 1 127 ? -1.865 -11.823 11.214 1.00 70.06 127 SER A O 1
ATOM 1027 N N . ALA A 1 128 ? -2.479 -9.875 12.170 1.00 68.19 128 ALA A N 1
ATOM 1028 C CA . ALA A 1 128 ? -1.881 -8.991 11.172 1.00 68.19 128 ALA A CA 1
ATOM 1029 C C . ALA A 1 128 ? -0.346 -9.104 11.161 1.00 68.19 128 ALA A C 1
ATOM 1031 O O . ALA A 1 128 ? 0.275 -9.191 10.101 1.00 68.19 128 ALA A O 1
ATOM 1032 N N . GLU A 1 129 ? 0.281 -9.202 12.336 1.00 62.06 129 GLU A N 1
ATOM 1033 C CA . GLU A 1 129 ? 1.715 -9.474 12.471 1.00 62.06 129 GLU A CA 1
ATOM 1034 C C . GLU A 1 129 ? 2.082 -10.820 11.836 1.00 62.06 129 GLU A C 1
ATOM 1036 O O . GLU A 1 129 ? 3.005 -10.896 11.023 1.00 62.06 129 GLU A O 1
ATOM 1041 N N . LYS A 1 130 ? 1.324 -11.887 12.128 1.00 61.69 130 LYS A N 1
ATOM 1042 C CA . LYS A 1 130 ? 1.538 -13.215 11.527 1.00 61.69 130 LYS A CA 1
ATOM 1043 C C . LYS A 1 130 ? 1.405 -13.190 10.004 1.00 61.69 130 LYS A C 1
ATOM 1045 O O . LYS A 1 130 ? 2.224 -13.815 9.328 1.00 61.69 130 LYS A O 1
ATOM 1050 N N . GLN A 1 131 ? 0.418 -12.476 9.463 1.00 65.94 131 GLN A N 1
ATOM 1051 C CA . GLN A 1 131 ? 0.235 -12.318 8.017 1.00 65.94 131 GLN A CA 1
ATOM 1052 C C . GLN A 1 131 ? 1.389 -11.534 7.380 1.00 65.94 131 GLN A C 1
ATOM 1054 O O . GLN A 1 131 ? 1.968 -12.003 6.403 1.00 65.94 131 GLN A O 1
ATOM 1059 N N . SER A 1 132 ? 1.820 -10.427 7.987 1.00 61.88 132 SER A N 1
ATOM 1060 C CA . SER A 1 132 ? 2.991 -9.656 7.545 1.00 61.88 132 SER A CA 1
ATOM 1061 C C . SER A 1 132 ? 4.275 -10.502 7.539 1.00 61.88 132 SER A C 1
ATOM 1063 O O . SER A 1 132 ? 5.052 -10.479 6.579 1.00 61.88 132 SER A O 1
ATOM 1065 N N . LEU A 1 133 ? 4.486 -11.338 8.564 1.00 56.81 133 LEU A N 1
ATOM 1066 C CA . LEU A 1 133 ? 5.610 -12.279 8.615 1.00 56.81 133 LEU A CA 1
ATOM 1067 C C . LEU A 1 133 ? 5.516 -13.366 7.530 1.00 56.81 133 LEU A C 1
ATOM 1069 O O . LEU A 1 133 ? 6.536 -13.735 6.943 1.00 56.81 133 LEU A O 1
ATOM 1073 N N . GLN A 1 134 ? 4.319 -13.888 7.259 1.00 56.44 134 GLN A N 1
ATOM 1074 C CA . GLN A 1 134 ? 4.068 -14.873 6.200 1.00 56.44 134 GLN A CA 1
ATOM 1075 C C . GLN A 1 134 ? 4.316 -14.276 4.811 1.00 56.44 134 GLN A C 1
ATOM 1077 O O . GLN A 1 134 ? 4.985 -14.901 3.989 1.00 56.44 134 GLN A O 1
ATOM 1082 N N . GLU A 1 135 ? 3.860 -13.051 4.558 1.00 58.28 135 GLU A N 1
ATOM 1083 C CA . GLU A 1 135 ? 4.108 -12.340 3.305 1.00 58.28 135 GLU A CA 1
ATOM 1084 C C . GLU A 1 135 ? 5.588 -12.033 3.098 1.00 58.28 135 GLU A C 1
ATOM 1086 O O . GLU A 1 135 ? 6.099 -12.231 1.994 1.00 58.28 135 GLU A O 1
ATOM 1091 N N . ARG A 1 136 ? 6.309 -11.621 4.149 1.00 50.38 136 ARG A N 1
ATOM 1092 C CA . ARG A 1 136 ? 7.771 -11.461 4.100 1.00 50.38 136 ARG A CA 1
ATOM 1093 C C . ARG A 1 136 ? 8.468 -12.788 3.792 1.00 50.38 136 ARG A C 1
ATOM 1095 O O . ARG A 1 136 ? 9.312 -12.823 2.905 1.00 50.38 136 ARG A O 1
ATOM 1102 N N . LYS A 1 137 ? 8.077 -13.896 4.437 1.00 47.34 137 LYS A N 1
ATOM 1103 C CA . LYS A 1 137 ? 8.615 -15.242 4.144 1.00 47.34 137 LYS A CA 1
ATOM 1104 C C . LYS A 1 137 ? 8.301 -15.711 2.722 1.00 47.34 137 LYS A C 1
ATOM 1106 O O . LYS A 1 137 ? 9.148 -16.344 2.097 1.00 47.34 137 LYS A O 1
ATOM 1111 N N . ARG A 1 138 ? 7.101 -15.419 2.213 1.00 45.22 138 ARG A N 1
ATOM 1112 C CA . ARG A 1 138 ? 6.692 -15.745 0.841 1.00 45.22 138 ARG A CA 1
ATOM 1113 C C . ARG A 1 138 ? 7.484 -14.929 -0.172 1.00 45.22 138 ARG A C 1
ATOM 1115 O O . ARG A 1 138 ? 7.962 -15.521 -1.124 1.00 45.22 138 ARG A O 1
ATOM 1122 N N . THR A 1 139 ? 7.662 -13.633 0.086 1.00 45.16 139 THR A N 1
ATOM 1123 C CA . THR A 1 139 ? 8.482 -12.726 -0.733 1.00 45.16 139 THR A CA 1
ATOM 1124 C C . THR A 1 139 ? 9.923 -13.253 -0.791 1.00 45.16 139 THR A C 1
ATOM 1126 O O . THR A 1 139 ? 10.395 -13.585 -1.864 1.00 45.16 139 THR A O 1
ATOM 1129 N N . VAL A 1 140 ? 10.554 -13.550 0.353 1.00 44.31 140 VAL A N 1
ATOM 1130 C CA . VAL A 1 140 ? 11.914 -14.134 0.392 1.00 44.31 140 VAL A CA 1
ATOM 1131 C C . VAL A 1 140 ? 12.017 -15.481 -0.340 1.00 44.31 140 VAL A C 1
ATOM 1133 O O . VAL A 1 140 ? 13.018 -15.735 -0.994 1.00 44.31 140 VAL A O 1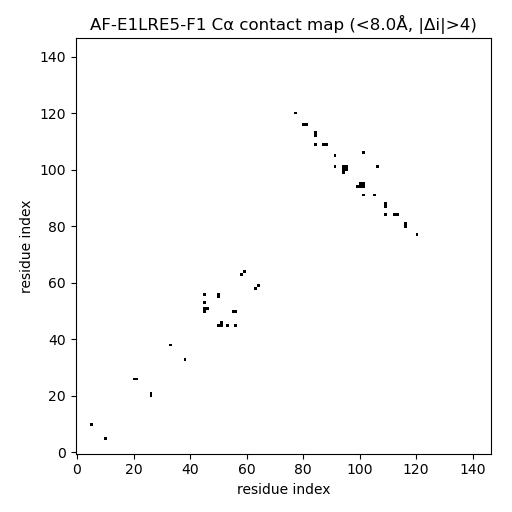
ATOM 1136 N N . ARG A 1 141 ? 11.004 -16.357 -0.260 1.00 34.06 141 ARG A N 1
ATOM 1137 C CA . ARG A 1 141 ? 11.004 -17.641 -0.991 1.00 34.06 141 ARG A CA 1
ATOM 1138 C C . ARG A 1 141 ? 10.732 -17.495 -2.491 1.00 34.06 141 ARG A C 1
ATOM 1140 O O . ARG A 1 141 ? 11.235 -18.316 -3.244 1.00 34.06 141 ARG A O 1
ATOM 1147 N N . SER A 1 142 ? 9.938 -16.511 -2.921 1.00 38.59 142 SER A N 1
ATOM 1148 C CA . SER A 1 142 ? 9.684 -16.237 -4.344 1.00 38.59 142 SER A CA 1
ATOM 1149 C C . SER A 1 142 ? 10.787 -15.412 -5.003 1.00 38.59 142 SER A C 1
ATOM 1151 O O . SER A 1 142 ? 10.925 -15.458 -6.219 1.00 38.59 142 SER A O 1
ATOM 1153 N N . ASP A 1 143 ? 11.561 -14.671 -4.210 1.00 46.31 143 ASP A N 1
ATOM 1154 C CA . ASP A 1 143 ? 12.707 -13.886 -4.675 1.00 46.31 143 ASP A CA 1
ATOM 1155 C C . ASP A 1 143 ? 13.961 -14.764 -4.877 1.00 46.31 143 ASP A C 1
ATOM 1157 O O . ASP A 1 143 ? 14.965 -14.291 -5.402 1.00 46.31 143 ASP A O 1
ATOM 1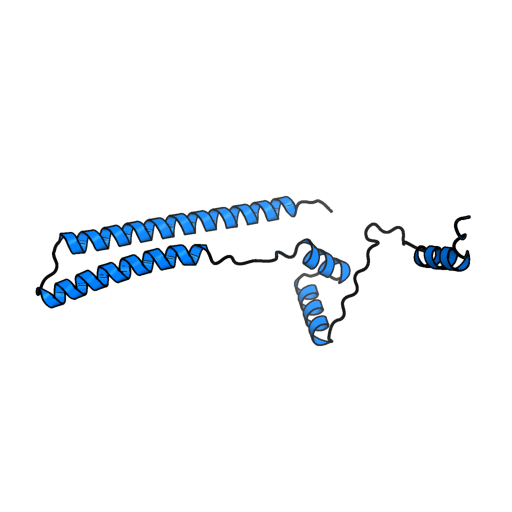161 N N . ILE A 1 144 ? 13.889 -16.058 -4.525 1.00 43.38 144 ILE A N 1
ATOM 1162 C CA . ILE A 1 144 ? 14.848 -17.103 -4.912 1.00 43.38 144 ILE A CA 1
ATOM 1163 C C . ILE A 1 144 ? 14.280 -17.847 -6.134 1.00 43.38 144 ILE A C 1
ATOM 1165 O O . ILE A 1 144 ? 13.996 -19.040 -6.097 1.00 43.38 144 ILE A O 1
ATOM 1169 N N . GLU A 1 145 ? 14.074 -17.131 -7.235 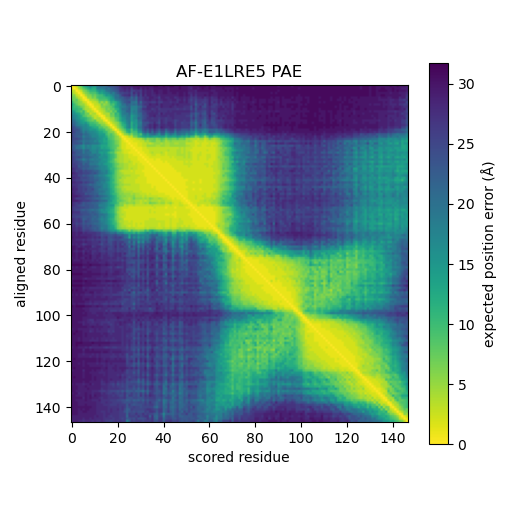1.00 39.75 145 GLU A N 1
ATOM 1170 C CA . GLU A 1 145 ? 14.288 -17.738 -8.549 1.00 39.75 145 GLU A CA 1
ATOM 1171 C C . GLU A 1 145 ? 15.683 -17.296 -8.987 1.00 39.75 145 GLU A C 1
ATOM 1173 O O . GLU A 1 145 ? 15.875 -16.152 -9.395 1.00 39.75 145 GLU A O 1
ATOM 1178 N N . GLU A 1 146 ? 16.657 -18.198 -8.828 1.00 46.06 146 GLU A N 1
ATOM 1179 C CA . GLU A 1 146 ? 18.010 -18.086 -9.381 1.00 46.06 146 GLU A CA 1
ATOM 1180 C C . GLU A 1 146 ? 17.958 -17.624 -10.838 1.00 46.06 146 GLU A C 1
ATOM 1182 O O . GLU A 1 146 ? 17.607 -18.447 -11.672 1.00 46.06 146 GLU A O 1
ATOM 1187 N N . TRP A 1 147 ? 18.327 -16.371 -11.135 1.00 48.03 147 TRP A N 1
ATOM 1188 C CA . TRP A 1 147 ? 18.959 -15.932 -12.394 1.00 48.03 147 TRP A CA 1
ATOM 1189 C C . TRP A 1 147 ? 19.696 -14.606 -12.181 1.00 48.03 147 TRP A C 1
ATOM 1191 O O . TRP A 1 147 ? 19.014 -13.566 -12.024 1.00 48.03 147 TRP A O 1
#

Foldseek 3Di:
DDDDDDDVVVVVVVVVVVPDQDPDPDSDDDDDDDDPVRVVVLVVVCVVVVHPDPVVVVCCCVVVVDPPPDDCVVVVVLVVLVVVLVVLVVVQVVCCVVPVDGDPVSVVVSVVSVVVSVVSVVVVVVVVVVVVVVVVVVCVVVVPPDD

pLDDT: mean 70.13, std 15.41, range [34.06, 96.88]

Sequence (147 aa):
MPAQKMPEILRERGERIMQKRENRKRYIQKLIRLTPEEDRQIKTAMAQMGVPSFQYYAKNQLVQGKVVQIDFSELKDLRVAINRVGTNINQIAKHANENQGVTTEEVAQVIDYLSELKEMVAAKLSSAEKQSLQERKRTVRSDIEEW

Solvent-accessible surface area (backbone atoms only — not comparable to full-atom values): 9039 Å² total; per-residue (Å²): 135,83,79,78,78,73,58,65,70,60,50,54,54,57,50,54,75,65,61,76,78,63,98,47,99,76,68,83,85,81,91,80,89,73,55,78,64,57,50,50,52,51,52,52,53,27,58,76,70,71,48,91,45,66,70,57,51,52,49,46,50,74,73,67,49,77,81,81,77,82,77,61,68,68,57,53,59,53,52,52,55,52,51,52,51,52,52,52,54,50,49,51,52,50,46,25,70,75,66,79,48,75,57,72,65,60,53,49,52,53,54,51,52,51,49,53,51,51,50,53,50,51,53,50,51,54,50,52,53,52,49,53,52,49,52,51,52,48,48,59,59,63,70,64,64,92,127

Secondary structure (DSSP, 8-state):
----PPPHHHHHHHHHHTS---S-S----------HHHHHHHHHHHHHTT---HHHHHHHHHHH--------HHHHHHHHHHHHHHHHHHHHHHHHHHHSS--HHHHHHHHHHHHHHHHHHHHHHHHHHHHHHHHHHHHHHHS----

Radius of gyration: 31.39 Å; Cα contacts (8 Å, |Δi|>4): 29; chains: 1; bounding box: 51×35×97 Å

Organism: NCBI:txid585204

Mean predicted aligned error: 18.03 Å

InterPro domains:
  IPR053842 Mobilization protein NikA-like [PF21983] (24-95)